Protein AF-A0A0C1FC34-F1 (afdb_monomer_lite)

Radius of gyration: 29.01 Å; chains: 1; bounding box: 33×33×92 Å

Secondary structure (DSSP, 8-state):
-HHHHHHTT-HHHHHHHHHHHHHHH-TTHHHHHHHHHHHHHHHHHHHHHHHHH-----S-----S----------

Foldseek 3Di:
DVVVCVVVDDVVVVVVVVVVCCVVCNVPRVVVVVVVVVVVVVVVVVVVVVVVVCPDPDDDDDDDPDPPDDDDDDD

pLDDT: mean 75.8, std 17.24, range [41.53, 95.62]

InterPro domains:
  IPR003369 Sec-independent protein translocase protein TatA/B/E [PF02416] (9-50)
  IPR006312 Sec-independent protein translocase protein TatA/E [MF_00236] (6-74)
  IPR006312 Sec-independent protein translocase protein TatA/E [TIGR01411] (9-53)

Organism: NCBI:txid266749

Structure (mmCIF, N/CA/C/O backbone):
data_AF-A0A0C1FC34-F1
#
_entry.id   AF-A0A0C1FC34-F1
#
loop_
_atom_site.group_PDB
_atom_site.id
_atom_site.type_symbol
_atom_site.label_atom_id
_atom_site.label_alt_id
_atom_site.label_comp_id
_atom_site.label_asym_id
_atom_site.label_entity_id
_atom_site.label_seq_id
_atom_site.pdbx_PDB_ins_code
_atom_site.Cartn_x
_atom_site.Cartn_y
_atom_site.Cartn_z
_atom_site.occupancy
_atom_site.B_iso_or_equiv
_atom_site.auth_seq_id
_atom_site.auth_comp_id
_atom_site.auth_asym_id
_atom_site.auth_atom_id
_atom_site.pdbx_PDB_model_num
ATOM 1 N N . MET A 1 1 ? 10.945 -25.703 -20.285 1.00 63.56 1 MET A N 1
ATOM 2 C CA . MET A 1 1 ? 11.530 -25.588 -18.928 1.00 63.56 1 MET A CA 1
ATOM 3 C C . MET A 1 1 ? 11.417 -24.178 -18.343 1.00 63.56 1 MET A C 1
ATOM 5 O O . MET A 1 1 ? 11.048 -24.071 -17.186 1.00 63.56 1 MET A O 1
ATOM 9 N N . GLN A 1 2 ? 11.633 -23.101 -19.112 1.00 64.38 2 GLN A N 1
ATOM 10 C CA . GLN A 1 2 ? 11.507 -21.712 -18.614 1.00 64.38 2 GLN A CA 1
ATOM 11 C C . GLN A 1 2 ? 10.070 -21.266 -18.261 1.00 64.38 2 GLN A C 1
ATOM 13 O O . GLN A 1 2 ? 9.875 -20.376 -17.443 1.00 64.38 2 GLN A O 1
ATOM 18 N N . THR A 1 3 ? 9.037 -21.881 -18.836 1.00 62.91 3 THR A N 1
ATOM 19 C CA . THR A 1 3 ? 7.632 -21.566 -18.514 1.00 62.91 3 THR A CA 1
ATOM 20 C C . THR A 1 3 ? 7.210 -22.072 -17.133 1.00 62.91 3 THR A C 1
ATOM 22 O O . THR A 1 3 ? 6.424 -21.424 -16.448 1.00 62.91 3 THR A O 1
ATOM 25 N N . LEU A 1 4 ? 7.785 -23.190 -16.678 1.00 67.62 4 LEU A N 1
ATOM 26 C CA . LEU A 1 4 ? 7.510 -23.754 -15.356 1.00 67.62 4 LEU A CA 1
ATOM 27 C C . LEU A 1 4 ? 8.113 -22.891 -14.238 1.00 67.62 4 LEU A C 1
ATOM 29 O O . LEU A 1 4 ? 7.505 -22.748 -13.184 1.00 67.62 4 LEU A O 1
ATOM 33 N N . THR A 1 5 ? 9.256 -22.247 -14.493 1.00 64.12 5 THR A N 1
ATOM 34 C CA . THR A 1 5 ? 9.878 -21.286 -13.565 1.00 64.12 5 THR A CA 1
ATOM 35 C C . THR A 1 5 ? 9.132 -19.954 -13.463 1.00 64.12 5 THR A C 1
ATOM 37 O O . THR A 1 5 ? 9.332 -19.239 -12.491 1.00 64.12 5 THR A O 1
ATOM 40 N N . ILE A 1 6 ? 8.285 -19.609 -14.443 1.00 67.19 6 ILE A N 1
ATOM 41 C CA . ILE A 1 6 ? 7.407 -18.425 -14.379 1.00 67.19 6 ILE A CA 1
ATOM 42 C C . ILE A 1 6 ? 6.151 -18.735 -13.546 1.00 67.19 6 ILE A C 1
ATOM 44 O O . ILE A 1 6 ? 5.680 -17.888 -12.794 1.00 67.19 6 ILE A O 1
ATOM 48 N N . LEU A 1 7 ? 5.628 -19.964 -13.646 1.00 68.38 7 LEU A N 1
ATOM 49 C CA . LEU A 1 7 ? 4.474 -20.434 -12.866 1.00 68.38 7 LEU A CA 1
ATOM 50 C C . LEU A 1 7 ? 4.832 -20.748 -11.407 1.00 68.38 7 LEU A C 1
ATOM 52 O O . LEU A 1 7 ? 4.050 -20.471 -10.500 1.00 68.38 7 LEU A O 1
ATOM 56 N N . ALA A 1 8 ? 6.024 -21.290 -11.165 1.00 67.81 8 ALA A N 1
ATOM 57 C CA . ALA A 1 8 ? 6.598 -21.390 -9.833 1.00 67.81 8 ALA A CA 1
ATOM 58 C C . ALA A 1 8 ? 7.178 -20.021 -9.460 1.00 67.81 8 ALA A C 1
ATOM 60 O O . ALA A 1 8 ? 8.359 -19.782 -9.692 1.00 67.81 8 ALA A O 1
ATOM 61 N N . LEU A 1 9 ? 6.332 -19.113 -8.950 1.00 68.25 9 LEU A N 1
ATOM 62 C CA . LEU A 1 9 ? 6.690 -17.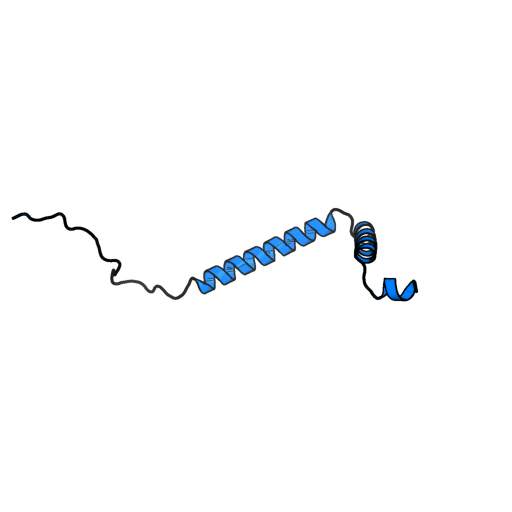746 -8.548 1.00 68.25 9 LEU A CA 1
ATOM 63 C C . LEU A 1 9 ? 7.964 -17.735 -7.689 1.00 68.25 9 LEU A C 1
ATOM 65 O O . LEU A 1 9 ? 7.933 -17.878 -6.467 1.00 68.25 9 LEU A O 1
ATOM 69 N N . SER A 1 10 ? 9.105 -17.552 -8.342 1.00 82.69 10 SER A N 1
ATOM 70 C CA . SER A 1 10 ? 10.375 -17.340 -7.672 1.00 82.69 10 SER A CA 1
ATOM 71 C C . SER A 1 10 ? 10.442 -15.899 -7.167 1.00 82.69 10 SER A C 1
ATOM 73 O O . SER A 1 10 ? 9.859 -14.986 -7.760 1.00 82.69 10 SER A O 1
ATOM 75 N N . TRP A 1 11 ? 11.202 -15.668 -6.094 1.00 84.44 11 TRP A N 1
ATOM 76 C CA . TRP A 1 11 ? 11.422 -14.333 -5.517 1.00 84.44 11 TRP A CA 1
ATOM 77 C C . TRP A 1 11 ? 11.866 -13.288 -6.562 1.00 84.44 11 TRP A C 1
ATOM 79 O O . TRP A 1 11 ? 11.543 -12.108 -6.448 1.00 84.44 11 TRP A O 1
ATOM 89 N N . GLN A 1 12 ? 12.545 -13.727 -7.628 1.00 85.31 12 GLN A N 1
ATOM 90 C CA . GLN A 1 12 ? 12.976 -12.882 -8.746 1.00 85.31 12 GLN A CA 1
ATOM 91 C C . GLN A 1 12 ? 11.804 -12.237 -9.504 1.00 85.31 12 GLN A C 1
ATOM 93 O O . GLN A 1 12 ? 11.890 -11.064 -9.861 1.00 85.31 12 GLN A O 1
ATOM 98 N N . HIS A 1 13 ? 10.700 -12.961 -9.719 1.00 84.69 13 HIS A N 1
ATOM 99 C CA . HIS A 1 13 ? 9.516 -12.413 -10.392 1.00 84.69 13 HIS A CA 1
ATOM 100 C C . HIS A 1 13 ? 8.835 -11.351 -9.529 1.00 84.69 13 HIS A C 1
ATOM 102 O O . HIS A 1 13 ? 8.446 -10.300 -10.033 1.00 84.69 13 HIS A O 1
ATOM 108 N N . LEU A 1 14 ? 8.751 -11.593 -8.219 1.00 88.56 14 LEU A N 1
ATOM 109 C CA . LEU A 1 14 ? 8.187 -10.643 -7.260 1.00 88.56 14 LEU A CA 1
ATOM 110 C C . LEU A 1 14 ? 9.015 -9.348 -7.213 1.00 88.56 14 LEU A C 1
ATOM 112 O O . LEU A 1 14 ? 8.449 -8.257 -7.205 1.00 88.56 14 LEU A O 1
ATOM 116 N N . LEU A 1 15 ? 10.345 -9.462 -7.298 1.00 90.88 15 LEU A N 1
ATOM 1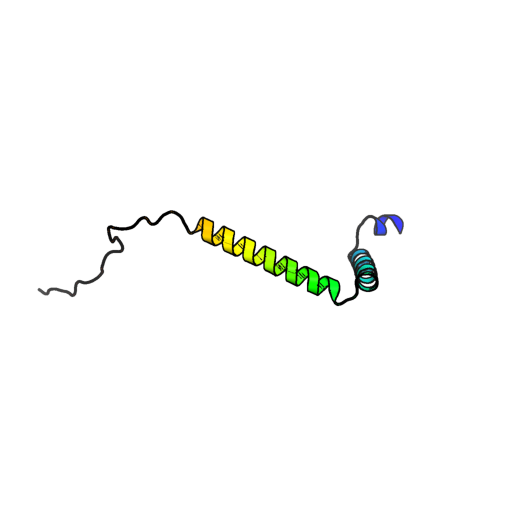17 C CA . LEU A 1 15 ? 11.264 -8.330 -7.461 1.00 90.88 15 LEU A CA 1
ATOM 118 C C . LEU A 1 15 ? 11.013 -7.549 -8.761 1.00 90.88 15 LEU A C 1
ATOM 120 O O . LEU A 1 15 ? 10.943 -6.322 -8.725 1.00 90.88 15 LEU A O 1
ATOM 124 N N . ILE A 1 16 ? 10.827 -8.240 -9.893 1.00 91.31 16 ILE A N 1
ATOM 125 C CA . ILE A 1 16 ? 10.496 -7.608 -11.183 1.00 91.31 16 ILE A CA 1
ATOM 126 C C . ILE A 1 16 ? 9.183 -6.820 -11.089 1.00 91.31 16 ILE A C 1
ATOM 128 O O . ILE A 1 16 ? 9.126 -5.660 -11.497 1.00 91.31 16 ILE A O 1
ATOM 132 N N . VAL A 1 17 ? 8.137 -7.420 -10.511 1.00 90.81 17 VAL A N 1
ATOM 133 C CA . VAL A 1 17 ? 6.825 -6.775 -10.364 1.00 90.81 17 VAL A CA 1
ATOM 134 C C . VAL A 1 17 ? 6.928 -5.574 -9.427 1.00 90.81 17 VAL A C 1
ATOM 136 O O . VAL A 1 17 ? 6.400 -4.508 -9.738 1.00 90.81 17 VAL A O 1
ATOM 139 N N . ALA A 1 18 ? 7.659 -5.705 -8.318 1.00 90.56 18 ALA A N 1
ATOM 140 C CA . ALA A 1 18 ? 7.901 -4.608 -7.388 1.00 90.56 18 ALA A CA 1
ATOM 141 C C . ALA A 1 18 ? 8.616 -3.426 -8.061 1.00 90.56 18 ALA A C 1
ATOM 143 O O . ALA A 1 18 ? 8.229 -2.285 -7.832 1.00 90.56 18 ALA A O 1
ATOM 144 N N . ILE A 1 19 ? 9.605 -3.679 -8.927 1.00 92.88 19 ILE A N 1
ATOM 145 C CA . ILE A 1 19 ? 10.293 -2.632 -9.699 1.00 92.88 19 ILE A CA 1
ATOM 146 C C . ILE A 1 19 ? 9.329 -1.932 -10.662 1.00 92.88 19 ILE A C 1
ATOM 148 O O . ILE A 1 19 ? 9.321 -0.704 -10.724 1.00 92.88 19 ILE A O 1
ATOM 152 N N . ILE A 1 20 ? 8.484 -2.680 -11.378 1.00 93.44 20 ILE A N 1
ATOM 153 C CA . ILE A 1 20 ? 7.481 -2.095 -12.282 1.00 93.44 20 ILE A CA 1
ATOM 154 C C . ILE A 1 20 ? 6.510 -1.200 -11.499 1.00 93.44 20 ILE A C 1
ATOM 156 O O . ILE A 1 20 ? 6.260 -0.063 -11.900 1.00 93.44 20 ILE A O 1
ATOM 160 N N . LEU A 1 21 ? 6.013 -1.669 -10.350 1.00 92.56 21 LEU A N 1
ATOM 161 C CA . LEU A 1 21 ? 5.163 -0.868 -9.466 1.00 92.56 21 LEU A CA 1
ATOM 162 C C . LEU A 1 21 ? 5.899 0.365 -8.929 1.00 92.56 21 LEU A C 1
ATOM 164 O O . LEU A 1 21 ? 5.302 1.432 -8.832 1.00 92.56 21 LEU A O 1
ATOM 168 N N . LEU A 1 22 ? 7.192 0.256 -8.622 1.00 91.81 22 LEU A N 1
ATOM 169 C CA . LEU A 1 22 ? 8.008 1.376 -8.155 1.00 91.81 22 LEU A CA 1
ATOM 170 C C . LEU A 1 22 ? 8.170 2.463 -9.220 1.00 91.81 22 LEU A C 1
ATOM 172 O O . LEU A 1 22 ? 8.201 3.639 -8.876 1.00 91.81 22 LEU A O 1
ATOM 176 N N . ILE A 1 23 ? 8.272 2.088 -10.497 1.00 93.31 23 ILE A N 1
ATOM 177 C CA . ILE A 1 23 ? 8.348 3.043 -11.610 1.00 93.31 23 ILE A CA 1
ATOM 178 C C . ILE A 1 23 ? 6.978 3.687 -11.850 1.00 93.31 23 ILE A C 1
ATOM 180 O O . ILE A 1 23 ? 6.902 4.896 -12.050 1.00 93.31 23 ILE A O 1
ATOM 184 N N . LEU A 1 24 ? 5.899 2.901 -11.793 1.00 92.81 24 LEU A N 1
ATOM 185 C CA . LEU A 1 24 ? 4.549 3.379 -12.094 1.00 92.81 24 LEU A CA 1
ATOM 186 C C . LEU A 1 24 ? 3.968 4.264 -10.980 1.00 92.81 24 LEU A C 1
ATOM 188 O O . LEU A 1 24 ? 3.391 5.312 -11.250 1.00 92.81 24 LEU A O 1
ATOM 192 N N . PHE A 1 25 ? 4.134 3.847 -9.725 1.00 90.19 25 PHE A N 1
ATOM 193 C CA . PHE A 1 25 ? 3.643 4.568 -8.550 1.00 90.19 25 PHE A CA 1
ATOM 194 C C . PHE A 1 25 ? 4.694 5.514 -7.952 1.00 90.19 25 PHE A C 1
ATOM 196 O O . PHE A 1 25 ? 4.346 6.442 -7.225 1.00 90.19 25 PHE A O 1
ATOM 203 N N . GLY A 1 26 ? 5.978 5.319 -8.254 1.00 85.94 26 GLY A N 1
ATOM 204 C CA . GLY A 1 26 ? 7.082 6.067 -7.655 1.00 85.94 26 GLY A CA 1
ATOM 205 C C . GLY A 1 26 ? 7.509 5.504 -6.294 1.00 85.94 26 GLY A C 1
ATOM 206 O O . GLY A 1 26 ? 6.690 5.085 -5.471 1.00 85.94 26 GLY A O 1
ATOM 207 N N . GLY A 1 27 ? 8.812 5.571 -5.995 1.00 85.81 27 GLY A N 1
ATOM 208 C CA . GLY A 1 27 ? 9.382 5.006 -4.763 1.00 85.81 27 GLY A CA 1
ATOM 209 C C . GLY A 1 27 ? 8.887 5.604 -3.445 1.00 85.81 27 GLY A C 1
ATOM 210 O O . GLY A 1 27 ? 9.069 5.001 -2.392 1.00 85.81 27 GLY A O 1
ATOM 211 N N . LYS A 1 28 ? 8.218 6.760 -3.491 1.00 87.12 28 LYS A N 1
ATOM 212 C CA . LYS A 1 28 ? 7.667 7.431 -2.306 1.00 87.12 28 LYS A CA 1
ATOM 213 C C . LYS A 1 28 ? 6.211 7.053 -2.015 1.00 87.12 28 LYS A C 1
ATOM 215 O O . LYS A 1 28 ? 5.805 7.166 -0.864 1.00 87.12 28 LYS A O 1
ATOM 220 N N . LYS A 1 29 ? 5.441 6.565 -2.999 1.00 89.25 29 LYS A N 1
ATOM 221 C CA . LYS A 1 29 ? 4.000 6.301 -2.823 1.00 89.25 29 LYS A CA 1
ATOM 222 C C . LYS A 1 29 ? 3.698 4.999 -2.096 1.00 89.25 29 LYS A C 1
ATOM 224 O O . LYS A 1 29 ? 2.801 4.979 -1.260 1.00 89.25 29 LYS A O 1
ATOM 229 N N . ILE A 1 30 ? 4.466 3.940 -2.353 1.00 89.50 30 ILE A N 1
ATOM 230 C CA . ILE A 1 30 ? 4.293 2.655 -1.660 1.00 89.50 30 ILE A CA 1
ATOM 231 C C . ILE A 1 30 ? 4.509 2.812 -0.135 1.00 89.50 30 ILE A C 1
ATOM 233 O O . ILE A 1 30 ? 3.610 2.435 0.617 1.00 89.50 30 ILE A O 1
ATOM 237 N N . PRO A 1 31 ? 5.607 3.434 0.356 1.00 86.69 31 PRO A N 1
ATOM 238 C CA . PRO A 1 31 ? 5.809 3.639 1.793 1.00 86.69 31 PRO A CA 1
ATOM 239 C C . PRO A 1 31 ? 4.801 4.606 2.420 1.00 86.69 31 PRO A C 1
ATOM 241 O O . PRO A 1 31 ? 4.368 4.381 3.546 1.00 86.69 31 PRO A O 1
ATOM 244 N N . GLU A 1 32 ? 4.417 5.671 1.708 1.00 91.56 32 GLU A N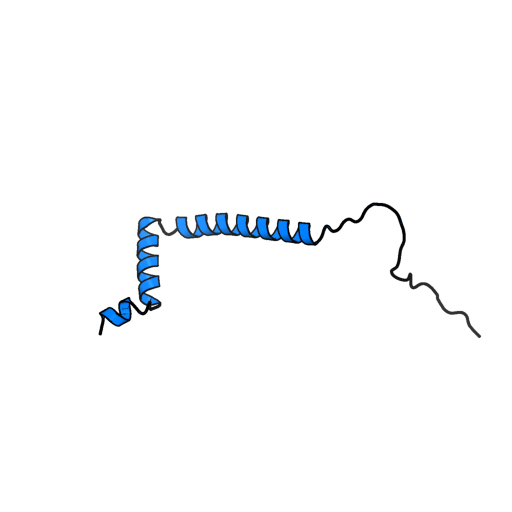 1
ATOM 245 C CA . GLU A 1 32 ? 3.423 6.649 2.171 1.00 91.56 32 GLU A CA 1
ATOM 246 C C . GLU A 1 32 ? 2.055 5.980 2.391 1.00 91.56 32 GLU A C 1
ATOM 248 O O . GLU A 1 32 ? 1.452 6.127 3.455 1.00 91.56 32 GLU A O 1
ATOM 253 N N . MET A 1 33 ? 1.622 5.150 1.438 1.00 91.38 33 MET A N 1
ATOM 254 C CA . MET A 1 33 ? 0.372 4.397 1.524 1.00 91.38 33 MET A CA 1
ATOM 255 C C . MET A 1 33 ? 0.425 3.313 2.610 1.00 91.38 33 MET A C 1
ATOM 257 O O . MET A 1 33 ? -0.511 3.192 3.396 1.00 91.38 33 MET A O 1
ATOM 261 N N . MET A 1 34 ? 1.536 2.574 2.721 1.00 92.00 34 MET A N 1
ATOM 262 C CA . MET A 1 34 ? 1.745 1.591 3.795 1.00 92.00 34 MET A CA 1
ATOM 263 C C . MET A 1 34 ? 1.742 2.233 5.181 1.00 92.00 34 MET A C 1
ATOM 265 O O . MET A 1 34 ? 1.223 1.645 6.125 1.00 92.00 34 MET A O 1
ATOM 269 N N . ARG A 1 35 ? 2.313 3.432 5.322 1.00 93.50 35 ARG A N 1
ATOM 270 C CA . ARG A 1 35 ? 2.365 4.148 6.599 1.00 93.50 35 ARG A CA 1
ATOM 271 C C . ARG A 1 35 ? 0.977 4.627 7.023 1.00 93.50 35 ARG A C 1
ATOM 273 O O . ARG A 1 35 ? 0.634 4.461 8.186 1.00 93.50 35 ARG A O 1
ATOM 280 N N . GLY A 1 36 ? 0.159 5.114 6.085 1.00 94.19 36 GLY A N 1
ATOM 281 C CA . GLY A 1 36 ? -1.254 5.420 6.338 1.00 94.19 36 GLY A CA 1
ATOM 282 C C . GLY A 1 36 ? -2.074 4.180 6.718 1.00 94.19 36 GLY A C 1
ATOM 283 O O . GLY A 1 36 ? -2.764 4.187 7.735 1.00 94.19 36 GLY A O 1
ATOM 284 N N . LEU A 1 37 ? -1.938 3.085 5.958 1.00 95.44 37 LEU A N 1
ATOM 285 C CA . LEU A 1 37 ? -2.628 1.821 6.245 1.00 95.44 37 LEU A CA 1
ATOM 286 C C . LEU A 1 37 ? -2.203 1.232 7.600 1.00 95.44 37 LEU A C 1
ATOM 288 O O . LEU A 1 37 ? -3.031 0.743 8.362 1.00 95.44 37 LEU A O 1
ATOM 292 N N . GLY A 1 38 ? -0.905 1.291 7.906 1.00 94.00 38 GLY A N 1
ATOM 293 C CA . GLY A 1 38 ? -0.319 0.771 9.137 1.00 94.00 38 GLY A CA 1
ATOM 294 C C . GLY A 1 38 ? -0.802 1.512 10.379 1.00 94.00 38 GLY A C 1
ATOM 295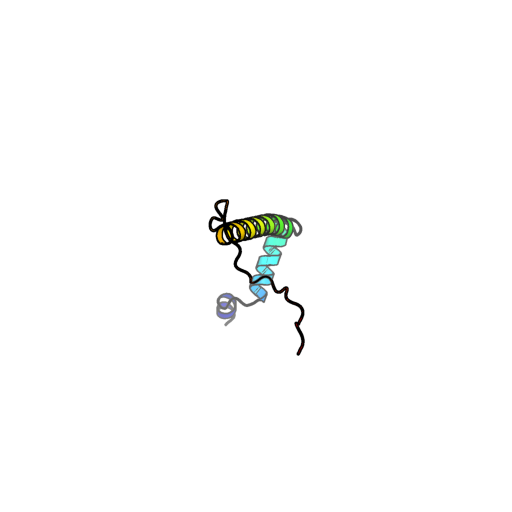 O O . GLY A 1 38 ? -1.118 0.862 11.373 1.00 94.00 38 GLY A O 1
ATOM 296 N N . SER A 1 39 ? -0.918 2.843 10.314 1.00 94.88 39 SER A N 1
ATOM 297 C CA . SER A 1 39 ? -1.524 3.633 11.392 1.00 94.88 39 SER A CA 1
ATOM 298 C C . SER A 1 39 ? -2.990 3.250 11.612 1.00 94.88 39 SER A C 1
ATOM 300 O O . SER A 1 39 ? -3.367 2.982 12.747 1.00 94.88 39 SER A O 1
ATOM 302 N N . GLY A 1 40 ? -3.778 3.098 10.540 1.00 95.62 40 GLY A N 1
ATOM 303 C CA . GLY A 1 40 ? -5.178 2.666 10.640 1.00 95.62 40 GLY A CA 1
ATOM 304 C C . GLY A 1 40 ? -5.343 1.259 11.232 1.00 95.62 40 GLY A C 1
ATOM 305 O O . GLY A 1 40 ? -6.153 1.062 12.132 1.00 95.62 40 GLY A O 1
ATOM 306 N N . ILE A 1 41 ? -4.530 0.281 10.800 1.00 95.56 41 ILE A N 1
ATOM 307 C CA . ILE A 1 41 ? -4.509 -1.067 11.403 1.00 95.56 41 ILE A CA 1
ATOM 308 C C . ILE A 1 41 ? -4.101 -1.008 12.882 1.00 95.56 41 ILE A C 1
ATOM 310 O O . ILE A 1 41 ? -4.612 -1.788 13.690 1.00 95.56 41 ILE A O 1
ATOM 314 N N . LYS A 1 42 ? -3.155 -0.131 13.242 1.00 94.19 42 LYS A N 1
ATOM 315 C CA . LYS A 1 42 ? -2.687 0.021 14.622 1.00 94.19 42 LYS A CA 1
ATOM 316 C C . LYS A 1 42 ? -3.796 0.578 15.512 1.00 94.19 42 LYS A C 1
ATOM 318 O O . LYS A 1 42 ? -4.092 -0.039 16.525 1.00 94.19 42 LYS A O 1
ATOM 323 N N . GLU A 1 43 ? -4.423 1.681 15.114 1.00 94.62 43 GLU A N 1
ATOM 324 C CA . GLU A 1 43 ? -5.547 2.294 15.834 1.00 94.62 43 GLU A CA 1
ATOM 325 C C . GLU A 1 43 ? -6.725 1.323 15.961 1.00 94.62 43 GLU A C 1
ATOM 327 O O . GLU A 1 43 ? -7.278 1.171 17.046 1.00 94.62 43 GLU A O 1
ATOM 332 N N . PHE A 1 44 ? -7.041 0.583 14.893 1.00 94.38 44 PHE A N 1
ATOM 333 C CA . PHE A 1 44 ? -8.067 -0.459 14.926 1.00 94.38 44 PHE A CA 1
ATOM 334 C C . PHE A 1 44 ? -7.734 -1.559 15.942 1.00 94.38 44 PHE A C 1
ATOM 336 O O . PHE A 1 44 ? -8.584 -1.964 16.730 1.00 94.38 44 PHE A O 1
ATOM 343 N N . LYS A 1 45 ? -6.484 -2.037 15.965 1.00 91.81 45 LYS A N 1
ATOM 344 C CA . LYS A 1 45 ? -6.049 -3.047 16.939 1.00 91.81 45 LYS A CA 1
ATOM 345 C C . LYS A 1 45 ? -6.073 -2.513 18.373 1.00 91.81 45 LYS A C 1
ATOM 347 O O . LYS A 1 45 ? -6.404 -3.268 19.283 1.00 91.81 45 LYS A O 1
ATOM 352 N N . ASP A 1 46 ? -5.690 -1.258 18.573 1.00 93.00 46 ASP A N 1
ATOM 353 C CA . ASP A 1 46 ? -5.673 -0.627 19.890 1.00 93.00 46 ASP A CA 1
ATOM 354 C C . ASP A 1 46 ? -7.110 -0.465 20.425 1.00 93.00 46 ASP A C 1
ATOM 356 O O . ASP A 1 46 ? -7.375 -0.891 21.546 1.00 93.00 46 ASP A O 1
ATOM 360 N N . ALA A 1 47 ? -8.055 -0.002 19.598 1.00 89.50 47 ALA A N 1
ATOM 361 C CA . ALA A 1 47 ? -9.475 0.100 19.954 1.00 89.5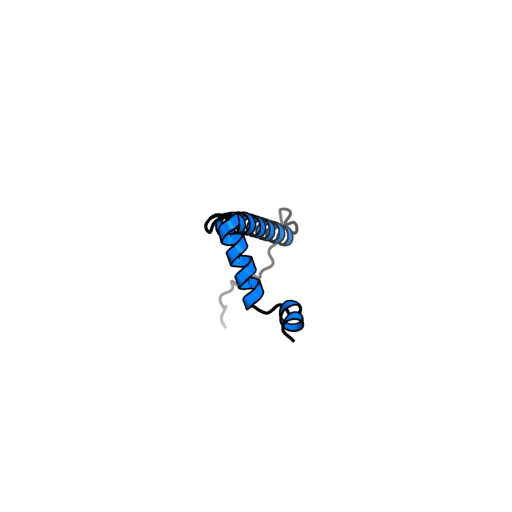0 47 ALA A CA 1
ATOM 362 C C . ALA A 1 47 ? -10.091 -1.263 20.309 1.00 89.50 47 ALA A C 1
ATOM 364 O O . ALA A 1 47 ? -10.653 -1.424 21.387 1.00 89.50 47 ALA A O 1
ATOM 365 N N . VAL A 1 48 ? -9.888 -2.284 19.467 1.00 89.06 48 VAL A N 1
ATOM 366 C CA . VAL A 1 48 ? -10.401 -3.644 19.728 1.00 89.06 48 VAL A CA 1
ATOM 367 C C . VAL A 1 48 ? -9.835 -4.223 21.033 1.00 89.06 48 VAL A C 1
ATOM 369 O O . VAL A 1 48 ? -10.544 -4.887 21.782 1.00 89.06 48 VAL A O 1
ATOM 372 N N . LYS A 1 49 ? -8.563 -3.947 21.353 1.00 86.06 49 LYS A N 1
ATOM 373 C CA . LYS A 1 49 ? -7.952 -4.379 22.620 1.00 86.06 49 LYS A CA 1
ATOM 374 C C . LYS A 1 49 ? -8.471 -3.622 23.839 1.00 86.06 49 LYS A C 1
ATOM 376 O O . LYS A 1 49 ? -8.465 -4.189 24.930 1.00 86.06 49 LYS A O 1
ATOM 381 N N . GLU A 1 50 ? -8.827 -2.349 23.698 1.00 77.75 50 GLU A N 1
ATOM 382 C CA . GLU A 1 50 ? -9.444 -1.581 24.782 1.00 77.75 50 GLU A CA 1
ATOM 383 C C . GLU A 1 50 ? -10.885 -2.029 25.038 1.00 77.75 50 GLU A C 1
ATOM 385 O O . GLU A 1 50 ? -11.291 -2.120 26.195 1.00 77.75 50 GLU A O 1
ATOM 390 N N . GLU A 1 51 ? -11.622 -2.396 23.991 1.00 67.19 51 GLU A N 1
ATOM 391 C CA . GLU A 1 51 ? -12.968 -2.969 24.096 1.00 67.19 51 GLU A CA 1
ATOM 392 C C . GLU A 1 51 ? -12.955 -4.333 24.804 1.00 67.19 51 GLU A C 1
ATOM 394 O O . GLU A 1 51 ? -13.743 -4.546 25.725 1.00 67.19 51 GLU A O 1
ATOM 399 N N . ASP A 1 52 ? -11.987 -5.204 24.495 1.00 64.19 52 ASP A N 1
ATOM 400 C CA . ASP A 1 52 ? -11.783 -6.474 25.215 1.00 64.19 52 ASP A CA 1
ATOM 401 C C . ASP A 1 52 ? -11.386 -6.279 26.692 1.00 64.19 52 ASP A C 1
ATOM 403 O O . ASP A 1 52 ? -11.579 -7.171 27.521 1.00 64.19 52 ASP A O 1
ATOM 407 N N . LYS A 1 53 ? -10.822 -5.117 27.050 1.00 61.12 53 LYS A N 1
ATOM 408 C CA . LYS A 1 53 ? -10.458 -4.779 28.436 1.00 61.12 53 LYS A CA 1
ATOM 409 C C . LYS A 1 53 ? -11.557 -4.053 29.203 1.00 61.12 53 LYS A C 1
ATOM 411 O O . LYS A 1 53 ? -11.425 -3.916 30.416 1.00 61.12 53 LYS A O 1
ATOM 416 N N . LYS A 1 54 ? -12.631 -3.621 28.542 1.00 55.75 54 LYS A N 1
ATOM 417 C CA . LYS A 1 54 ? -13.742 -2.899 29.168 1.00 55.75 54 LYS A CA 1
ATOM 418 C C . LYS A 1 54 ? -14.950 -3.816 29.361 1.00 55.75 54 LYS A C 1
ATOM 420 O O . LYS A 1 54 ? -16.054 -3.531 28.907 1.00 55.75 54 LYS A O 1
ATOM 425 N N . ALA A 1 55 ? -14.740 -4.913 30.087 1.00 57.06 55 ALA A N 1
ATOM 426 C CA . ALA A 1 55 ? -15.821 -5.498 30.874 1.00 57.06 55 ALA A CA 1
ATOM 427 C C . ALA A 1 55 ? -16.200 -4.493 31.987 1.00 57.06 55 ALA A C 1
ATOM 429 O O . ALA A 1 55 ? -15.316 -3.806 32.500 1.00 57.06 55 ALA A O 1
ATOM 430 N N . PRO A 1 56 ? -17.489 -4.335 32.328 1.00 50.16 56 PRO A N 1
ATOM 431 C CA . PRO A 1 56 ? -17.959 -3.229 33.149 1.00 50.16 56 PRO A CA 1
ATOM 432 C C . PRO A 1 56 ? -17.456 -3.345 34.587 1.00 50.16 56 PRO A C 1
ATOM 434 O O . PRO A 1 56 ? -17.832 -4.251 35.326 1.00 50.16 56 PRO A O 1
ATOM 437 N N . GLU A 1 57 ? -16.663 -2.366 34.994 1.00 54.50 57 GLU A N 1
ATOM 438 C CA . GLU A 1 57 ? -16.555 -1.941 36.382 1.00 54.50 57 GLU A CA 1
ATOM 439 C C . GLU A 1 57 ? -17.580 -0.819 36.615 1.00 54.50 57 GLU A C 1
ATOM 441 O O . GLU A 1 57 ? -17.343 0.357 36.344 1.00 54.50 57 GLU A O 1
ATOM 446 N N . ASP A 1 58 ? -18.779 -1.239 37.033 1.00 50.28 58 ASP A N 1
ATOM 447 C CA . ASP A 1 58 ? -19.842 -0.396 37.598 1.00 50.28 58 ASP A CA 1
ATOM 448 C C . ASP A 1 58 ? -19.420 0.053 39.024 1.00 50.28 58 ASP A C 1
ATOM 450 O O . ASP A 1 58 ? -18.677 -0.669 39.703 1.00 50.28 58 ASP A O 1
ATOM 454 N N . PRO A 1 59 ? -19.816 1.243 39.512 1.00 63.16 59 PRO A N 1
ATOM 455 C CA . PRO A 1 59 ? -19.208 1.878 40.667 1.00 63.16 59 PRO A CA 1
ATOM 456 C C . PRO A 1 59 ? -19.745 1.304 41.990 1.00 63.16 59 PRO A C 1
ATOM 458 O O . PRO A 1 59 ? -20.947 1.202 42.202 1.00 63.16 59 PRO A O 1
ATOM 461 N N . THR A 1 60 ? -18.835 1.100 42.952 1.00 46.72 60 THR A N 1
ATOM 462 C CA . THR A 1 60 ? -19.089 0.924 44.405 1.00 46.72 60 THR A CA 1
ATOM 463 C C . THR A 1 60 ? -19.466 -0.487 44.900 1.00 46.72 60 THR A C 1
ATOM 465 O O . THR A 1 60 ? -20.618 -0.754 45.223 1.00 46.72 60 THR A O 1
ATOM 468 N N . ASN A 1 61 ? -18.474 -1.364 45.113 1.00 56.34 61 ASN A N 1
ATOM 469 C CA . ASN A 1 61 ? -17.969 -1.756 46.450 1.00 56.34 61 ASN A CA 1
ATOM 470 C C . ASN A 1 61 ? -17.084 -3.021 46.414 1.00 56.34 61 ASN A C 1
ATOM 472 O O . ASN A 1 61 ? -17.389 -4.006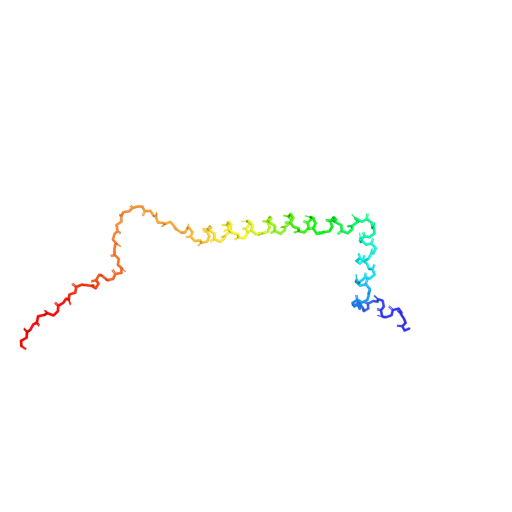 45.750 1.00 56.34 61 ASN A O 1
ATOM 476 N N . THR A 1 62 ? -16.110 -3.025 47.330 1.00 41.69 62 THR A N 1
ATOM 477 C CA . THR A 1 62 ? -15.371 -4.170 47.910 1.00 41.69 62 THR A CA 1
ATOM 478 C C . THR A 1 62 ? -14.075 -4.633 47.231 1.00 41.69 62 THR A C 1
ATOM 480 O O . THR A 1 62 ? -14.036 -5.519 46.387 1.00 41.69 62 THR A O 1
ATOM 483 N N . THR A 1 63 ? -12.971 -4.079 47.737 1.00 48.59 63 THR A N 1
ATOM 484 C CA . THR A 1 63 ? -11.743 -4.779 48.145 1.00 48.59 63 THR A CA 1
ATOM 485 C C . THR A 1 63 ? -11.830 -6.310 48.163 1.00 48.59 63 THR A C 1
ATOM 487 O O . THR A 1 63 ? -12.523 -6.866 49.012 1.00 48.59 63 THR A O 1
ATOM 490 N N . THR A 1 64 ? -11.009 -7.003 47.363 1.00 45.66 64 THR A N 1
ATOM 491 C CA . THR A 1 64 ? -10.353 -8.258 47.792 1.00 45.66 64 THR A CA 1
ATOM 492 C C . THR A 1 64 ? -9.043 -8.515 47.025 1.00 45.66 64 THR A C 1
ATOM 494 O O . THR A 1 64 ? -8.892 -9.503 46.318 1.00 45.66 64 THR A O 1
ATOM 497 N N . THR A 1 65 ? -8.050 -7.647 47.224 1.00 41.53 65 THR A N 1
ATOM 498 C CA . THR A 1 65 ? -6.678 -8.133 47.451 1.00 41.53 65 THR A CA 1
ATOM 499 C C . THR A 1 65 ? -6.454 -7.999 48.958 1.00 41.53 65 THR A C 1
ATOM 501 O O . THR A 1 65 ? -6.799 -6.942 49.498 1.00 41.53 65 THR A O 1
ATOM 504 N N . PRO A 1 66 ? -5.959 -9.030 49.669 1.00 57.28 66 PRO A N 1
ATOM 505 C CA . PRO A 1 66 ? -5.819 -8.971 51.118 1.00 57.28 66 PRO A CA 1
ATOM 506 C C . PRO A 1 66 ? -4.883 -7.816 51.494 1.00 57.28 66 PRO A C 1
ATOM 508 O O . PRO A 1 66 ? -3.766 -7.756 50.969 1.00 57.28 66 PRO A O 1
ATOM 511 N N . PRO A 1 67 ? -5.290 -6.908 52.395 1.00 57.16 67 PRO A N 1
ATOM 512 C CA . PRO A 1 67 ? -4.373 -5.948 52.975 1.00 57.16 67 PRO A CA 1
ATOM 513 C C . PRO A 1 67 ? -3.457 -6.710 53.938 1.00 57.16 67 PRO A C 1
ATOM 515 O O . PRO A 1 67 ? -3.864 -7.148 55.011 1.00 57.16 67 PRO A O 1
ATOM 518 N N . ASN A 1 68 ? -2.210 -6.916 53.518 1.00 65.00 68 ASN A N 1
ATOM 519 C CA . ASN A 1 68 ? -1.134 -7.341 54.401 1.00 65.00 68 ASN A CA 1
ATOM 520 C C . ASN A 1 68 ? -0.730 -6.151 55.281 1.00 65.00 68 ASN A C 1
ATOM 522 O O . ASN A 1 68 ? 0.061 -5.305 54.863 1.00 65.00 68 ASN A O 1
ATOM 526 N N . ASN A 1 69 ? -1.277 -6.093 56.493 1.00 69.50 69 ASN A N 1
ATOM 527 C CA . ASN A 1 69 ? -0.708 -5.321 57.589 1.00 69.50 69 ASN A CA 1
ATOM 528 C C . ASN A 1 69 ? -1.007 -5.981 58.943 1.00 69.50 69 ASN A C 1
ATOM 530 O O . ASN A 1 69 ? -1.910 -5.576 59.669 1.00 69.50 69 ASN A O 1
ATOM 534 N N . ASN A 1 70 ? -0.198 -6.956 59.354 1.00 58.41 70 ASN A N 1
ATOM 535 C CA . ASN A 1 70 ? -0.005 -7.091 60.793 1.00 58.41 70 ASN A CA 1
ATOM 536 C C . ASN A 1 70 ? 1.407 -7.523 61.160 1.00 58.41 70 ASN A C 1
ATOM 538 O O . ASN A 1 70 ? 1.833 -8.652 60.921 1.00 58.41 70 ASN A O 1
ATOM 542 N N . SER A 1 71 ? 2.104 -6.569 61.765 1.00 59.47 71 SER A N 1
ATOM 543 C CA . SER A 1 71 ? 3.273 -6.775 62.595 1.00 59.47 71 SER A CA 1
ATOM 544 C C . SER A 1 71 ? 2.906 -7.645 63.805 1.00 59.47 71 SER A C 1
ATOM 546 O O . SER A 1 71 ? 1.863 -7.475 64.428 1.00 59.47 71 SER A O 1
ATOM 548 N N . THR A 1 72 ? 3.805 -8.570 64.112 1.00 57.22 72 THR A N 1
ATOM 549 C CA . THR A 1 72 ? 3.903 -9.485 65.257 1.00 57.22 72 THR A CA 1
ATOM 550 C C . THR A 1 72 ? 3.305 -9.004 66.591 1.00 57.22 72 THR A C 1
ATOM 552 O O . THR A 1 72 ? 3.618 -7.894 67.023 1.00 57.22 72 THR A O 1
ATOM 555 N N . PRO A 1 73 ? 2.649 -9.901 67.359 1.00 56.97 73 PRO A N 1
ATOM 556 C CA . PRO A 1 73 ? 2.749 -9.900 68.810 1.00 56.97 73 PRO A CA 1
ATOM 557 C C . PRO A 1 73 ? 3.485 -11.144 69.331 1.00 56.97 73 PRO A C 1
ATOM 559 O O . PRO A 1 73 ? 3.273 -12.279 68.910 1.00 56.97 73 PRO A O 1
ATOM 562 N N . THR A 1 74 ? 4.381 -10.841 70.257 1.00 50.41 74 THR A N 1
ATOM 563 C CA . THR A 1 74 ? 5.219 -11.667 71.122 1.00 50.41 74 THR A CA 1
ATOM 564 C C . THR A 1 74 ? 4.462 -12.706 71.950 1.00 50.41 74 THR A C 1
ATOM 566 O O . THR A 1 74 ? 3.383 -12.415 72.467 1.00 50.41 74 THR A O 1
ATOM 569 N N . ASN A 1 75 ? 5.129 -13.830 72.218 1.00 46.31 75 ASN A N 1
ATOM 570 C CA . ASN A 1 75 ? 5.326 -14.316 73.586 1.00 46.31 75 ASN A CA 1
ATOM 571 C C . ASN A 1 75 ? 6.792 -14.736 73.736 1.00 46.31 75 ASN A C 1
ATOM 573 O O . ASN A 1 75 ? 7.269 -15.441 72.818 1.00 46.31 75 ASN A O 1
#

Sequence (75 aa):
MQTLTILALSWQHLLIVAIILLILFGGKKIPEMMRGLGSGIKEFKDAVKEEDKKAPEDPTNTTTTPPNNNSTPTN